Protein AF-A0A946A8T8-F1 (afdb_monomer_lite)

Foldseek 3Di:
DDDPPDPDDDDDAPPPDDPPPPDDDLPHFFDFDDDPNHTDAAEAADQEAEDQVVCVVVPHDDPDPCRHPPPVVSVVSVCRNVNHPYYNYDYDDD

Radius of gyration: 16.47 Å; chains: 1; bounding box: 44×27×44 Å

Sequence (94 aa):
MTNKDSNTVGFVGCDAKHDHSHGGDPDASRRVVQVNGRRVTTVDIHAHCIIPEAMRVPGRENQNAALEVDDLDTRLVAMDAQGIDIEVEHPAPV

pLDDT: mean 75.49, std 19.09, range [36.09, 92.31]

Structure (mmCIF, N/CA/C/O backbone):
data_AF-A0A946A8T8-F1
#
_entry.id   AF-A0A946A8T8-F1
#
loop_
_atom_site.group_PDB
_atom_site.id
_atom_site.type_symbol
_atom_site.label_atom_id
_atom_site.label_alt_id
_atom_site.label_comp_id
_atom_site.label_asym_id
_atom_site.label_entity_id
_atom_site.label_seq_id
_atom_site.pdbx_PDB_ins_code
_atom_site.Cartn_x
_atom_site.Cartn_y
_atom_site.Cartn_z
_atom_site.occupancy
_atom_site.B_iso_or_equiv
_atom_site.auth_seq_id
_atom_site.auth_comp_id
_atom_site.auth_asym_id
_atom_site.auth_atom_id
_atom_site.pdbx_PDB_model_num
ATOM 1 N N . MET A 1 1 ? -34.054 3.034 20.166 1.00 36.47 1 MET A N 1
ATOM 2 C CA . MET A 1 1 ? -33.890 2.310 18.890 1.00 36.47 1 MET A CA 1
ATOM 3 C C . MET A 1 1 ? -32.676 1.410 19.003 1.00 36.47 1 MET A C 1
ATOM 5 O O . MET A 1 1 ? -31.608 1.897 19.344 1.00 36.47 1 MET A O 1
ATOM 9 N N . THR A 1 2 ? -32.870 0.107 18.833 1.00 40.28 2 THR A N 1
ATOM 10 C CA . THR A 1 2 ? -31.836 -0.928 18.922 1.00 40.28 2 THR A CA 1
ATOM 11 C C . THR A 1 2 ? -30.827 -0.766 17.785 1.00 40.28 2 THR A C 1
ATOM 13 O O . THR A 1 2 ? -31.209 -0.632 16.623 1.00 40.28 2 THR A O 1
ATOM 16 N N . ASN A 1 3 ? -29.543 -0.715 18.142 1.00 44.09 3 ASN A N 1
ATOM 17 C CA . ASN A 1 3 ? -28.422 -0.603 17.217 1.00 44.09 3 ASN A CA 1
ATOM 18 C C . ASN A 1 3 ? -28.348 -1.904 16.409 1.00 44.09 3 ASN A C 1
ATOM 20 O O . ASN A 1 3 ? -27.881 -2.921 16.909 1.00 44.09 3 ASN A O 1
ATOM 24 N N . LYS A 1 4 ? -28.943 -1.892 15.214 1.00 46.81 4 LYS A N 1
ATOM 25 C CA . LYS A 1 4 ? -28.931 -3.009 14.272 1.00 46.81 4 LYS A CA 1
ATOM 26 C C . LYS A 1 4 ? -27.484 -3.239 13.855 1.00 46.81 4 LYS A C 1
ATOM 28 O O . LYS A 1 4 ? -26.816 -2.274 13.499 1.00 46.81 4 LYS A O 1
ATOM 33 N N . ASP A 1 5 ? -27.039 -4.488 13.901 1.00 50.75 5 ASP A N 1
ATOM 34 C CA . ASP A 1 5 ? -25.712 -4.947 13.494 1.00 50.75 5 ASP A CA 1
ATOM 35 C C . ASP A 1 5 ? -25.405 -4.503 12.055 1.00 50.75 5 ASP A C 1
ATOM 37 O O . ASP A 1 5 ? -25.709 -5.191 11.080 1.00 50.75 5 ASP A O 1
ATOM 41 N N . SER A 1 6 ? -24.877 -3.294 11.887 1.00 53.50 6 SER A N 1
ATOM 42 C CA . SER A 1 6 ? -24.550 -2.750 10.581 1.00 53.50 6 SER A CA 1
ATOM 43 C C . SER A 1 6 ? -23.125 -3.164 10.244 1.00 53.50 6 SER A C 1
ATOM 45 O O . SER A 1 6 ? -22.157 -2.469 10.545 1.00 53.50 6 SER A O 1
ATOM 47 N N . ASN A 1 7 ? -23.004 -4.331 9.602 1.00 53.41 7 ASN A N 1
ATOM 48 C CA . ASN A 1 7 ? -21.849 -4.673 8.769 1.00 53.41 7 ASN A CA 1
ATOM 49 C C . ASN A 1 7 ? -21.795 -3.687 7.588 1.00 53.41 7 ASN A C 1
ATOM 51 O O . ASN A 1 7 ? -22.160 -4.011 6.459 1.00 53.41 7 ASN A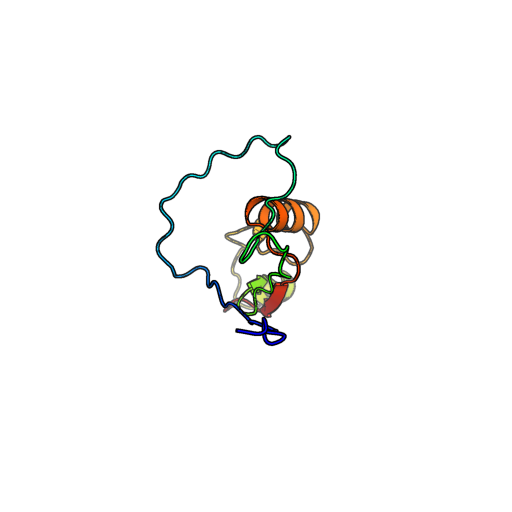 O 1
ATOM 55 N N . THR A 1 8 ? -21.418 -2.444 7.877 1.00 55.81 8 THR A N 1
ATOM 56 C CA . THR A 1 8 ? -21.279 -1.376 6.893 1.00 55.81 8 THR A CA 1
ATOM 57 C C . THR A 1 8 ? -19.964 -1.583 6.156 1.00 55.81 8 THR A C 1
ATOM 59 O O . THR A 1 8 ? -18.895 -1.428 6.741 1.00 55.81 8 THR A O 1
ATOM 62 N N . VAL A 1 9 ? -20.047 -1.934 4.874 1.00 56.09 9 VAL A N 1
ATOM 63 C CA . VAL A 1 9 ? -18.905 -1.905 3.954 1.00 56.09 9 VAL A CA 1
ATOM 64 C C . VAL A 1 9 ? -18.802 -0.485 3.405 1.00 56.09 9 VAL A C 1
ATOM 66 O O . VAL A 1 9 ? -19.757 0.019 2.814 1.00 56.09 9 VAL A O 1
ATOM 69 N N . GLY A 1 10 ? -17.673 0.177 3.650 1.00 57.25 10 GLY A N 1
ATOM 70 C CA . GLY A 1 10 ? -17.347 1.478 3.070 1.00 57.25 10 GLY A CA 1
ATOM 71 C C . GLY A 1 10 ? -16.307 1.305 1.970 1.00 57.25 10 GLY A C 1
ATOM 72 O O . GLY A 1 10 ? -15.309 0.627 2.187 1.00 57.25 10 GLY A O 1
ATOM 73 N N . PHE A 1 11 ? -16.542 1.907 0.806 1.00 51.94 11 PHE A N 1
ATOM 74 C CA . PHE A 1 11 ? -15.578 1.948 -0.292 1.00 51.94 11 PHE A CA 1
ATOM 75 C C . PHE A 1 11 ? -14.869 3.304 -0.271 1.00 51.94 11 PHE A C 1
ATOM 77 O O . PHE A 1 11 ? -15.534 4.341 -0.286 1.00 51.94 11 PHE A O 1
ATOM 84 N N . VAL A 1 12 ? -13.538 3.302 -0.244 1.00 50.84 12 VAL A N 1
ATOM 85 C CA . VAL A 1 12 ? -12.710 4.493 -0.470 1.00 50.84 12 VAL A CA 1
ATOM 86 C C . VAL A 1 12 ? -11.777 4.141 -1.619 1.00 50.84 12 VAL A C 1
ATOM 88 O O . VAL A 1 12 ? -10.974 3.228 -1.486 1.00 50.84 12 VAL A O 1
ATOM 91 N N . GLY A 1 13 ? -11.949 4.803 -2.762 1.00 45.16 13 GLY A N 1
ATOM 92 C CA . GLY A 1 13 ? -11.073 4.649 -3.923 1.00 45.16 13 GLY A CA 1
ATOM 93 C C . GLY A 1 13 ? -10.083 5.808 -4.021 1.00 45.16 13 GLY A C 1
ATOM 94 O O . GLY A 1 13 ? -10.382 6.921 -3.578 1.00 45.16 13 GLY A O 1
ATOM 95 N N . CYS A 1 14 ? -8.933 5.561 -4.646 1.00 51.72 14 CYS A N 1
ATOM 96 C CA . CYS A 1 14 ? -7.872 6.550 -4.858 1.00 51.72 14 CYS A CA 1
ATOM 97 C C . CYS A 1 14 ? -8.305 7.796 -5.667 1.00 51.72 14 CYS A C 1
ATOM 99 O O . CYS A 1 14 ? -7.667 8.840 -5.550 1.00 51.72 14 CYS A O 1
ATOM 101 N N . ASP A 1 15 ? -9.407 7.737 -6.431 1.00 43.03 15 ASP A N 1
ATOM 102 C CA . ASP A 1 15 ? -9.898 8.845 -7.278 1.00 43.03 15 ASP A CA 1
ATOM 103 C C . ASP A 1 15 ? -10.669 9.946 -6.526 1.00 43.03 15 ASP A C 1
ATOM 105 O O . ASP A 1 15 ? -10.995 10.996 -7.097 1.00 43.03 15 ASP A O 1
ATOM 109 N N . ALA A 1 16 ? -10.986 9.748 -5.243 1.00 42.97 16 ALA A N 1
ATOM 110 C CA . ALA A 1 16 ? -11.501 10.835 -4.423 1.00 42.97 16 ALA A CA 1
ATOM 111 C C . ALA A 1 16 ? -10.364 11.843 -4.243 1.00 42.97 16 ALA A C 1
ATOM 113 O O . ALA A 1 16 ? -9.388 11.535 -3.569 1.00 42.97 16 ALA A O 1
ATOM 114 N N . LYS A 1 17 ? -10.463 13.019 -4.880 1.00 36.09 17 LYS A N 1
ATOM 115 C CA . LYS A 1 17 ? -9.472 14.102 -4.782 1.00 36.09 17 LYS A CA 1
ATOM 116 C C . LYS A 1 17 ? -9.070 14.318 -3.323 1.00 36.09 17 LYS A C 1
ATOM 118 O O . LYS A 1 17 ? -9.794 14.966 -2.568 1.00 36.09 17 LYS A O 1
ATOM 123 N N . HIS A 1 18 ? -7.931 13.755 -2.944 1.00 42.41 18 HIS A N 1
ATOM 124 C CA . HIS A 1 18 ? -7.341 13.973 -1.645 1.00 42.41 18 HIS A CA 1
ATOM 125 C C . HIS A 1 18 ? -6.783 15.392 -1.652 1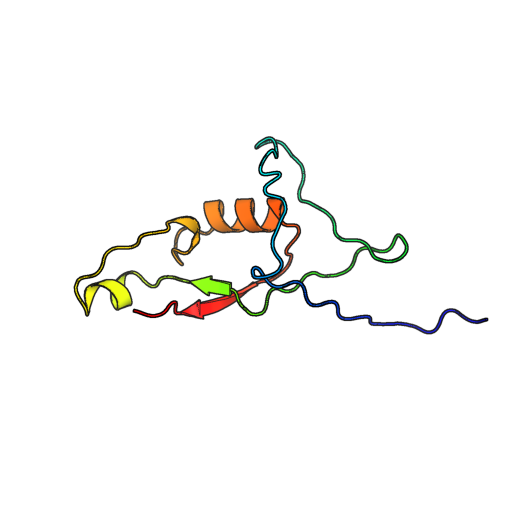.00 42.41 18 HIS A C 1
ATOM 127 O O . HIS A 1 18 ? -6.024 15.773 -2.543 1.00 42.41 18 HIS A O 1
ATOM 133 N N . ASP A 1 19 ? -7.165 16.182 -0.654 1.00 37.84 19 ASP A N 1
ATOM 134 C CA . ASP A 1 19 ? -6.275 17.231 -0.185 1.00 37.84 19 ASP A CA 1
ATOM 135 C C . ASP A 1 19 ? -4.957 16.533 0.179 1.00 37.84 19 ASP A C 1
ATOM 137 O O . ASP A 1 19 ? -4.935 15.652 1.045 1.00 37.84 19 ASP A O 1
ATOM 141 N N . HIS A 1 20 ? -3.893 16.826 -0.571 1.00 41.47 20 HIS A N 1
ATOM 142 C CA . HIS A 1 20 ? -2.570 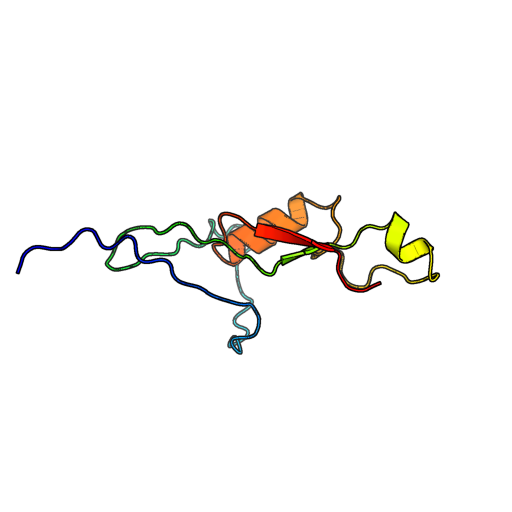16.238 -0.399 1.00 41.47 20 HIS A CA 1
ATOM 143 C C . HIS A 1 20 ? -1.944 16.741 0.905 1.00 41.47 20 HIS A C 1
ATOM 145 O O . HIS A 1 20 ? -0.974 17.490 0.904 1.00 41.47 20 HIS A O 1
ATOM 151 N N . SER A 1 21 ? -2.459 16.289 2.043 1.00 41.31 21 SER A N 1
ATOM 152 C CA . SER A 1 21 ? -1.737 16.345 3.309 1.00 41.31 21 SER A CA 1
ATOM 153 C C . SER A 1 21 ? -0.861 15.097 3.428 1.00 41.31 21 SER A C 1
ATOM 155 O O . SER A 1 21 ? -1.073 14.239 4.285 1.00 41.31 21 SER A O 1
ATOM 157 N N . HIS A 1 22 ? 0.115 14.964 2.524 1.00 44.81 22 HIS A N 1
ATOM 158 C CA . HIS A 1 22 ? 1.220 14.023 2.695 1.00 44.81 22 HIS A CA 1
ATOM 159 C C . HIS A 1 22 ? 2.211 14.637 3.689 1.00 44.81 22 HIS A C 1
ATOM 161 O O . HIS A 1 22 ? 3.098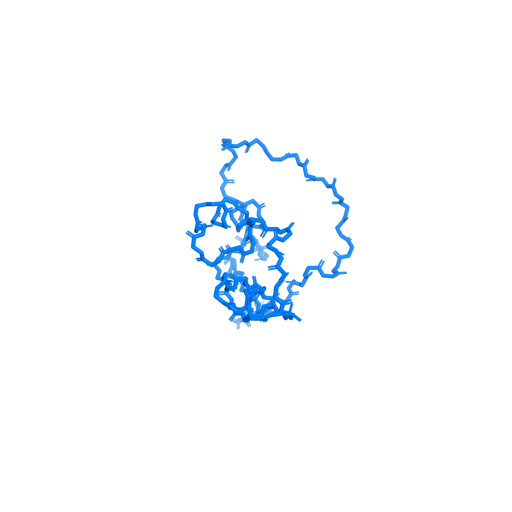 15.401 3.323 1.00 44.81 22 HIS A O 1
ATOM 167 N N . GLY A 1 23 ? 2.007 14.333 4.965 1.00 40.31 23 GLY A N 1
ATOM 168 C CA . GLY A 1 23 ? 2.873 14.751 6.063 1.00 40.31 23 GLY A CA 1
ATOM 169 C C . GLY A 1 23 ? 2.719 13.790 7.231 1.00 40.31 23 GLY A C 1
ATOM 170 O O . GLY A 1 23 ? 2.228 14.176 8.285 1.00 40.31 23 GLY A O 1
ATOM 171 N N . GLY A 1 24 ? 3.030 12.514 7.003 1.00 45.19 24 GLY A N 1
ATOM 172 C CA . GLY A 1 24 ? 3.155 11.523 8.067 1.00 45.19 24 GLY A CA 1
ATOM 173 C C . GLY A 1 24 ? 4.631 11.284 8.343 1.00 45.19 24 GLY A C 1
ATOM 174 O O . GLY A 1 24 ? 5.366 10.944 7.418 1.00 45.19 24 GLY A O 1
ATOM 175 N N . ASP A 1 25 ? 5.054 11.494 9.588 1.00 48.47 25 ASP A N 1
ATOM 176 C CA . ASP A 1 25 ? 6.356 11.055 10.090 1.00 48.47 25 ASP A CA 1
ATOM 177 C C . ASP A 1 25 ? 6.582 9.570 9.738 1.00 48.47 25 ASP A C 1
ATOM 179 O O . ASP A 1 25 ? 5.650 8.776 9.875 1.00 48.47 25 ASP A O 1
ATOM 183 N N . PRO A 1 26 ? 7.795 9.145 9.345 1.00 51.31 26 PRO A N 1
ATOM 184 C CA . PRO A 1 26 ? 8.115 7.726 9.156 1.00 51.31 26 PRO A CA 1
ATOM 185 C C . PRO A 1 26 ? 8.031 6.905 10.461 1.00 51.31 26 PRO A C 1
ATOM 187 O O . PRO A 1 26 ? 8.121 5.683 10.417 1.00 51.31 26 PRO A O 1
ATOM 190 N N . ASP A 1 27 ? 7.841 7.571 11.608 1.00 54.50 27 ASP A N 1
ATOM 191 C CA . ASP A 1 27 ? 7.573 6.984 12.931 1.00 54.50 27 ASP A CA 1
ATOM 192 C C . ASP A 1 27 ? 6.075 7.055 13.319 1.00 54.50 27 ASP A C 1
ATOM 194 O O . ASP A 1 27 ? 5.672 6.761 14.447 1.00 54.50 27 ASP A O 1
ATOM 198 N N . ALA A 1 28 ? 5.207 7.490 12.397 1.00 60.88 28 ALA A N 1
ATOM 199 C CA . ALA A 1 28 ? 3.776 7.567 12.643 1.00 60.88 28 ALA A CA 1
ATOM 200 C C . ALA A 1 28 ? 3.166 6.161 12.641 1.00 60.88 28 ALA A C 1
ATOM 202 O O . ALA A 1 28 ? 3.195 5.438 11.646 1.00 60.88 28 ALA A O 1
ATOM 203 N N . SER A 1 29 ? 2.556 5.783 13.765 1.00 74.44 29 SER A N 1
ATOM 204 C CA . SER A 1 29 ? 1.759 4.561 13.870 1.00 74.44 29 SER A CA 1
ATOM 205 C C . SER A 1 29 ? 0.727 4.471 12.736 1.00 74.44 29 SER A C 1
ATOM 207 O O . SER A 1 29 ? 0.082 5.479 12.437 1.00 74.44 29 SER A O 1
ATOM 209 N N . ARG A 1 30 ? 0.515 3.265 12.182 1.00 88.50 30 ARG A N 1
ATOM 210 C CA . ARG A 1 30 ? -0.534 2.946 11.192 1.00 88.50 30 ARG A CA 1
ATOM 211 C C . ARG A 1 30 ? -1.823 3.741 11.430 1.00 88.50 30 ARG A C 1
ATOM 213 O O . ARG A 1 30 ? -2.373 3.731 12.535 1.00 88.50 30 ARG A O 1
ATOM 220 N N . ARG A 1 31 ? -2.354 4.358 10.372 1.00 88.75 31 ARG A N 1
ATOM 221 C CA . ARG A 1 31 ? -3.635 5.069 10.403 1.00 88.75 31 ARG A CA 1
ATOM 222 C C . ARG A 1 31 ? -4.776 4.093 10.699 1.00 88.75 31 ARG A C 1
ATOM 224 O O . ARG A 1 31 ? -4.908 3.058 10.057 1.00 88.75 31 ARG A O 1
ATOM 231 N N . VAL A 1 32 ? -5.636 4.437 11.659 1.00 88.19 32 VAL A N 1
ATOM 232 C CA . VAL A 1 32 ? -6.790 3.607 12.043 1.00 88.19 32 VAL A CA 1
ATOM 233 C C . VAL A 1 32 ? -8.084 4.227 11.526 1.00 88.19 32 VAL A C 1
ATOM 235 O O . VAL A 1 32 ? -8.427 5.350 11.896 1.00 88.19 32 VAL A O 1
ATOM 238 N N . VAL A 1 33 ? -8.841 3.471 10.728 1.00 85.56 33 VAL A N 1
ATOM 239 C CA . VAL A 1 33 ? -10.171 3.873 10.250 1.00 85.56 33 VAL A CA 1
ATOM 240 C C . VAL A 1 33 ? -11.244 3.392 11.227 1.00 85.56 33 VAL A C 1
ATOM 242 O O . VAL A 1 33 ? -11.280 2.221 11.613 1.00 85.56 33 VAL A O 1
ATOM 245 N N . GLN A 1 34 ? -12.127 4.299 11.652 1.00 85.31 34 GLN A N 1
ATOM 246 C CA . GLN A 1 34 ? -13.211 3.998 12.588 1.00 85.31 34 GLN A CA 1
ATOM 247 C C . GLN A 1 34 ? -14.540 4.585 12.115 1.00 85.31 34 GLN A C 1
ATOM 249 O O . GLN A 1 34 ? -14.596 5.715 11.637 1.00 85.31 34 GLN A O 1
ATOM 254 N N . VAL A 1 35 ? -15.626 3.844 12.328 1.00 81.88 35 VAL A N 1
ATOM 255 C CA . VAL A 1 35 ? -17.006 4.299 12.125 1.00 81.88 35 VAL A CA 1
ATOM 256 C C . VAL A 1 35 ? -17.732 4.186 13.458 1.00 81.88 35 VAL A C 1
ATOM 258 O O . VAL A 1 35 ? -17.734 3.123 14.075 1.00 81.88 35 VAL A O 1
ATOM 261 N N . ASN A 1 36 ? -18.328 5.284 13.931 1.00 85.06 36 ASN A N 1
ATOM 262 C CA . ASN A 1 36 ? -19.000 5.348 15.238 1.00 85.06 36 ASN A CA 1
ATOM 263 C C . ASN A 1 36 ? -18.119 4.856 16.407 1.00 85.06 36 ASN A C 1
ATOM 265 O O . ASN A 1 36 ? -18.591 4.154 17.298 1.00 85.06 36 ASN A O 1
ATOM 269 N N . GLY A 1 37 ? -16.822 5.184 16.377 1.00 85.56 37 GLY A N 1
ATOM 270 C CA . GLY A 1 37 ? -15.860 4.767 17.406 1.00 85.56 37 GLY A CA 1
ATOM 271 C C . GLY A 1 37 ? -15.484 3.280 17.376 1.00 85.56 37 GLY A C 1
ATOM 272 O O . GLY A 1 37 ? -14.880 2.787 18.324 1.00 85.56 37 GLY A O 1
ATOM 273 N N . ARG A 1 38 ? -15.841 2.547 16.313 1.00 84.38 38 ARG A N 1
ATOM 274 C CA . ARG A 1 38 ? -15.445 1.151 16.101 1.00 84.38 38 ARG A CA 1
ATOM 275 C C . ARG A 1 38 ? -14.507 1.054 14.903 1.00 84.38 38 ARG A C 1
ATOM 277 O O . ARG A 1 38 ? -14.852 1.539 13.828 1.00 84.38 38 ARG A O 1
ATOM 284 N N . ARG A 1 39 ? -13.353 0.392 15.065 1.00 87.12 39 ARG A N 1
ATOM 285 C CA . ARG A 1 39 ? -12.457 0.076 13.940 1.00 87.12 39 ARG A CA 1
ATOM 286 C C . ARG A 1 39 ? -13.201 -0.750 12.893 1.00 87.12 39 ARG A C 1
ATOM 288 O O . ARG A 1 39 ? -13.856 -1.736 13.234 1.00 87.12 39 ARG A O 1
ATOM 295 N N . VAL A 1 40 ? -13.064 -0.344 11.641 1.00 86.25 40 VAL A N 1
ATOM 296 C CA . VAL A 1 40 ? -13.538 -1.092 10.476 1.00 86.25 40 VAL A CA 1
ATOM 297 C C . VAL A 1 40 ? -12.341 -1.661 9.724 1.00 86.25 40 VAL A C 1
ATOM 299 O O . VAL A 1 40 ? -11.243 -1.125 9.837 1.00 86.25 40 VAL A O 1
ATOM 302 N N . THR A 1 41 ? -12.550 -2.762 9.004 1.00 88.88 41 THR A N 1
ATOM 303 C CA . THR A 1 41 ? -11.542 -3.296 8.084 1.00 88.88 41 THR A CA 1
ATOM 304 C C . THR A 1 41 ? -11.622 -2.530 6.772 1.00 88.88 41 THR A C 1
ATOM 306 O O . THR A 1 41 ? -12.684 -2.509 6.146 1.00 88.88 41 THR A O 1
ATOM 309 N N . THR A 1 42 ? -10.517 -1.923 6.362 1.00 88.38 42 THR A N 1
ATOM 310 C CA . THR A 1 42 ? -10.411 -1.200 5.094 1.00 88.38 42 THR A CA 1
ATOM 311 C C . THR A 1 42 ? -9.853 -2.132 4.026 1.00 8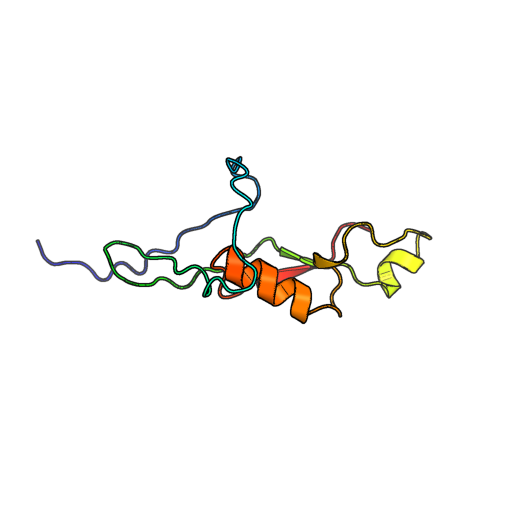8.38 42 THR A C 1
ATOM 313 O O . THR A 1 42 ? -8.746 -2.651 4.175 1.00 88.38 42 THR A O 1
ATOM 316 N N . VAL A 1 43 ? -10.614 -2.336 2.950 1.00 90.44 43 VAL A N 1
ATOM 317 C CA . VAL A 1 43 ? -10.196 -3.139 1.794 1.00 90.44 43 VAL A CA 1
ATOM 318 C C . VAL A 1 43 ? -10.148 -2.237 0.571 1.00 90.44 43 VAL A C 1
ATOM 320 O O . VAL A 1 43 ? -11.184 -1.702 0.173 1.00 90.44 43 VAL A O 1
ATOM 323 N N . ASP A 1 44 ? -8.971 -2.092 -0.025 1.00 88.31 44 ASP A N 1
ATOM 324 C CA . ASP A 1 44 ? -8.839 -1.522 -1.359 1.00 88.31 44 ASP A CA 1
ATOM 325 C C . ASP A 1 44 ? -8.976 -2.644 -2.391 1.00 88.31 44 ASP A C 1
ATOM 327 O O . ASP A 1 44 ? -8.240 -3.629 -2.378 1.00 88.31 44 ASP A O 1
ATOM 331 N N . ILE A 1 45 ? -9.972 -2.513 -3.259 1.00 90.19 45 ILE A N 1
ATOM 332 C CA . ILE A 1 45 ? -10.260 -3.488 -4.315 1.00 90.19 45 ILE A CA 1
ATOM 333 C C . ILE A 1 45 ? -9.685 -3.078 -5.673 1.00 90.19 45 ILE A C 1
ATOM 335 O O . ILE A 1 45 ? -9.787 -3.844 -6.629 1.00 90.19 45 ILE A O 1
ATOM 339 N N . HIS A 1 46 ? -9.144 -1.863 -5.773 1.00 90.75 46 HIS A N 1
ATOM 340 C CA . HIS A 1 46 ? -8.593 -1.288 -6.993 1.00 90.75 46 HIS A CA 1
ATOM 341 C C . HIS A 1 46 ? -7.142 -0.884 -6.739 1.00 90.75 46 HIS A C 1
ATOM 343 O O . HIS A 1 46 ? -6.740 0.265 -6.917 1.00 90.75 46 HIS A O 1
ATOM 349 N N . ALA A 1 47 ? -6.344 -1.877 -6.358 1.00 89.00 47 ALA A N 1
ATOM 350 C CA . ALA A 1 47 ? -4.914 -1.726 -6.194 1.00 89.00 47 ALA A CA 1
ATOM 351 C C . ALA A 1 47 ? -4.190 -2.284 -7.423 1.00 89.00 47 ALA A C 1
ATOM 353 O O . ALA A 1 47 ? -4.418 -3.416 -7.856 1.00 89.00 47 ALA A O 1
ATOM 354 N N . HIS A 1 48 ? -3.299 -1.483 -7.995 1.00 91.50 48 HIS A N 1
ATOM 355 C CA . HIS A 1 48 ? -2.472 -1.909 -9.114 1.00 91.50 48 HIS A CA 1
ATOM 356 C C . HIS A 1 48 ? -1.141 -2.485 -8.622 1.00 91.50 48 HIS A C 1
ATOM 358 O O . HIS A 1 48 ? -0.553 -1.990 -7.660 1.00 91.50 48 HIS A O 1
ATOM 364 N N . CYS A 1 49 ? -0.615 -3.471 -9.343 1.00 91.88 49 CYS A N 1
ATOM 365 C CA . CYS A 1 49 ? 0.767 -3.914 -9.193 1.00 91.88 49 CYS A CA 1
ATOM 366 C C . CYS A 1 49 ? 1.483 -3.993 -10.543 1.00 91.88 49 CYS A C 1
ATOM 368 O O . CYS A 1 49 ? 0.890 -4.253 -11.591 1.00 91.88 49 CYS A O 1
ATOM 370 N N . ILE A 1 50 ? 2.781 -3.734 -10.527 1.00 91.94 50 ILE A N 1
ATOM 371 C CA . ILE A 1 50 ? 3.672 -3.802 -11.672 1.00 91.94 50 ILE A CA 1
ATOM 372 C C . ILE A 1 50 ? 4.442 -5.107 -11.560 1.00 91.94 50 ILE A C 1
ATOM 374 O O . ILE A 1 50 ? 5.133 -5.357 -10.575 1.00 91.94 50 ILE A O 1
ATOM 378 N N . ILE A 1 51 ? 4.321 -5.921 -12.606 1.00 91.44 51 ILE A N 1
ATOM 379 C CA . ILE A 1 51 ? 5.068 -7.165 -12.769 1.00 91.44 51 ILE A CA 1
ATOM 380 C C . ILE A 1 51 ? 6.252 -6.850 -13.693 1.00 91.44 51 ILE A C 1
ATOM 382 O O . ILE A 1 51 ? 6.021 -6.604 -14.887 1.00 91.44 51 ILE A O 1
ATOM 386 N N . PRO A 1 52 ? 7.504 -6.838 -13.197 1.00 89.00 52 PRO A N 1
ATOM 387 C CA . PRO A 1 52 ? 8.668 -6.442 -13.991 1.00 89.00 52 PRO A CA 1
ATOM 388 C C . PRO A 1 52 ? 8.804 -7.226 -15.302 1.00 89.00 52 PRO A C 1
ATOM 390 O O . PRO A 1 52 ? 9.097 -6.656 -16.354 1.00 89.00 52 PRO A O 1
ATOM 393 N N . GLU A 1 53 ? 8.526 -8.529 -15.282 1.00 89.94 53 GLU A N 1
ATOM 394 C CA . GLU A 1 53 ? 8.561 -9.398 -16.461 1.00 89.94 53 GLU A CA 1
ATOM 395 C C . GLU A 1 53 ? 7.547 -8.969 -17.525 1.00 89.94 53 GLU A C 1
ATOM 397 O O . GLU A 1 53 ? 7.855 -9.025 -18.717 1.00 89.94 53 GLU A O 1
ATOM 402 N N . ALA A 1 54 ? 6.363 -8.510 -17.113 1.00 90.19 54 ALA A N 1
ATOM 403 C CA . ALA A 1 54 ? 5.323 -8.057 -18.030 1.00 90.19 54 ALA A CA 1
ATOM 404 C C . ALA A 1 54 ? 5.695 -6.718 -18.688 1.00 90.19 54 ALA A C 1
ATOM 406 O O . ALA A 1 54 ? 5.449 -6.540 -19.879 1.00 90.19 54 ALA A O 1
ATOM 407 N N . MET A 1 55 ? 6.363 -5.820 -17.953 1.00 89.44 55 MET A N 1
ATOM 408 C CA . MET A 1 55 ? 6.850 -4.529 -18.467 1.00 89.44 55 MET A CA 1
ATOM 409 C C . MET A 1 55 ? 7.988 -4.675 -19.487 1.00 89.44 55 MET A C 1
ATOM 411 O O . MET A 1 55 ? 8.092 -3.886 -20.430 1.00 89.44 55 MET A O 1
ATOM 415 N N . ARG A 1 56 ? 8.814 -5.722 -19.360 1.00 90.38 56 ARG A N 1
ATOM 416 C CA . ARG A 1 56 ? 9.903 -6.010 -20.310 1.00 90.38 56 ARG A CA 1
ATOM 417 C C . ARG A 1 56 ? 9.395 -6.381 -21.706 1.00 90.38 56 ARG A C 1
ATOM 419 O O . ARG A 1 56 ? 10.082 -6.085 -22.678 1.00 90.38 56 ARG A O 1
ATOM 426 N N . VAL A 1 57 ? 8.210 -6.990 -21.829 1.00 91.75 57 VAL A N 1
ATOM 427 C CA . VAL A 1 57 ? 7.646 -7.423 -23.125 1.00 91.75 57 VAL A CA 1
ATOM 428 C C . VAL A 1 57 ? 7.467 -6.252 -24.109 1.00 91.75 57 VAL A C 1
ATOM 430 O O . VAL A 1 57 ? 7.949 -6.364 -25.237 1.00 91.75 57 VAL A O 1
ATOM 433 N N . PRO A 1 58 ? 6.843 -5.118 -23.729 1.00 92.12 58 PRO A N 1
ATOM 434 C CA . PRO A 1 58 ? 6.794 -3.916 -24.563 1.00 92.12 58 PRO A CA 1
ATOM 435 C C . PRO A 1 58 ? 8.048 -3.026 -24.460 1.00 92.12 58 PRO A C 1
ATOM 437 O O . PRO A 1 58 ? 8.077 -1.966 -25.083 1.00 92.12 58 PRO A O 1
ATOM 440 N N . GLY A 1 59 ? 9.063 -3.407 -23.676 1.00 90.94 59 GLY A N 1
ATOM 441 C CA . GLY A 1 59 ? 10.260 -2.592 -23.445 1.00 90.94 59 GLY A CA 1
ATOM 442 C C . GLY A 1 59 ? 9.996 -1.326 -22.623 1.00 90.94 59 GLY A C 1
ATOM 443 O O . GLY A 1 59 ? 10.608 -0.293 -22.885 1.00 90.94 59 GLY A O 1
ATOM 444 N N . ARG A 1 60 ? 9.060 -1.380 -21.668 1.00 87.88 60 ARG A N 1
ATOM 445 C CA . ARG A 1 60 ? 8.753 -0.267 -20.759 1.00 87.88 60 ARG A CA 1
ATOM 446 C C . ARG A 1 60 ? 9.436 -0.460 -19.409 1.00 87.88 60 ARG A C 1
ATOM 448 O O . ARG A 1 60 ? 9.686 -1.582 -18.976 1.00 87.88 60 ARG A O 1
ATOM 455 N N . GLU A 1 61 ? 9.712 0.652 -18.741 1.00 85.25 61 GLU A N 1
ATOM 456 C CA . GLU A 1 61 ? 10.299 0.674 -17.400 1.00 85.25 61 GLU A CA 1
ATOM 457 C C . GLU A 1 61 ? 9.230 0.931 -16.334 1.00 85.25 61 GLU A C 1
ATOM 459 O O . GLU A 1 61 ? 8.189 1.535 -16.611 1.00 85.25 61 GLU A O 1
ATOM 464 N N . ASN A 1 62 ? 9.497 0.476 -15.107 1.00 82.00 62 ASN A N 1
ATOM 465 C CA . ASN A 1 62 ? 8.663 0.795 -13.957 1.00 82.00 62 ASN A CA 1
ATOM 466 C C . ASN A 1 62 ? 8.788 2.295 -13.626 1.00 82.00 62 ASN A C 1
ATOM 468 O O . ASN A 1 62 ? 9.882 2.793 -13.375 1.00 82.00 62 ASN A O 1
ATOM 472 N N . GLN A 1 63 ? 7.662 3.008 -13.613 1.00 80.19 63 GLN A N 1
ATOM 473 C CA . GLN A 1 63 ? 7.604 4.433 -13.271 1.00 80.19 63 GLN A CA 1
ATOM 474 C C . GLN A 1 63 ? 7.230 4.692 -11.803 1.00 80.19 63 GLN A C 1
ATOM 476 O O . GLN A 1 63 ? 7.269 5.839 -11.361 1.00 80.19 63 GLN A O 1
ATOM 481 N N . ASN A 1 64 ? 6.853 3.657 -11.046 1.00 78.25 64 ASN A N 1
ATOM 482 C CA . ASN A 1 64 ? 6.455 3.765 -9.648 1.00 78.25 64 ASN A CA 1
ATOM 483 C C . ASN A 1 64 ? 6.871 2.518 -8.845 1.00 78.25 64 ASN A C 1
ATOM 485 O O . ASN A 1 64 ? 6.196 1.489 -8.875 1.00 78.25 64 ASN A O 1
ATOM 489 N N . ALA A 1 65 ? 7.956 2.642 -8.077 1.00 73.81 65 ALA A N 1
ATOM 490 C CA . ALA A 1 65 ? 8.473 1.568 -7.225 1.00 73.81 65 ALA A CA 1
ATOM 491 C C . ALA A 1 65 ? 7.446 1.065 -6.191 1.00 73.81 65 ALA A C 1
ATOM 493 O O . ALA A 1 65 ? 7.400 -0.125 -5.920 1.00 73.81 65 ALA A O 1
ATOM 494 N N . ALA A 1 66 ? 6.547 1.925 -5.694 1.00 73.19 66 ALA A N 1
ATOM 495 C CA . ALA A 1 66 ? 5.507 1.520 -4.739 1.00 73.19 66 ALA A CA 1
ATOM 496 C C . ALA A 1 66 ? 4.422 0.612 -5.353 1.00 73.19 66 ALA A C 1
ATOM 498 O O . ALA A 1 66 ? 3.585 0.067 -4.635 1.00 73.19 66 ALA A O 1
ATOM 499 N N . LEU A 1 67 ? 4.398 0.466 -6.681 1.00 82.88 67 LEU A N 1
ATOM 500 C CA . LEU A 1 67 ? 3.541 -0.502 -7.362 1.00 82.88 67 LEU A CA 1
ATOM 501 C C . LEU A 1 67 ? 4.291 -1.791 -7.704 1.00 82.88 67 LEU A C 1
ATOM 503 O O . LEU A 1 67 ? 3.655 -2.718 -8.186 1.00 82.88 67 LEU A O 1
ATOM 507 N N . GLU A 1 68 ? 5.607 -1.871 -7.505 1.00 84.69 68 GLU A N 1
ATOM 508 C CA . GLU A 1 68 ? 6.367 -3.080 -7.819 1.00 84.69 68 GLU A CA 1
ATOM 509 C C . GLU A 1 68 ? 5.956 -4.226 -6.898 1.00 84.69 68 GLU A C 1
ATOM 511 O O . GLU A 1 68 ? 5.967 -4.082 -5.678 1.00 84.69 68 GLU A O 1
ATOM 516 N N . VAL A 1 69 ? 5.599 -5.371 -7.486 1.00 85.62 69 VAL A N 1
ATOM 517 C CA . VAL A 1 69 ? 5.069 -6.519 -6.730 1.00 85.62 69 VAL A CA 1
ATOM 518 C C . VAL A 1 69 ? 6.072 -7.092 -5.715 1.00 85.62 69 VAL A C 1
ATOM 520 O O . VAL A 1 69 ? 5.669 -7.711 -4.733 1.00 85.62 69 VAL A O 1
ATOM 523 N N . ASP A 1 70 ? 7.370 -6.857 -5.927 1.00 86.62 70 ASP A N 1
ATOM 524 C CA . ASP A 1 70 ? 8.447 -7.389 -5.088 1.00 86.62 70 ASP A CA 1
ATOM 525 C C . ASP A 1 70 ? 8.897 -6.424 -3.967 1.00 86.62 70 ASP A C 1
ATOM 527 O O . ASP A 1 70 ? 9.597 -6.854 -3.048 1.00 86.62 70 ASP A O 1
ATOM 531 N N . ASP A 1 71 ? 8.485 -5.146 -3.984 1.00 89.19 71 ASP A N 1
ATOM 532 C CA . ASP A 1 71 ? 8.815 -4.161 -2.935 1.00 89.19 71 ASP A CA 1
ATOM 533 C C . ASP A 1 71 ? 7.690 -4.038 -1.893 1.00 89.19 71 ASP A C 1
ATOM 535 O O . ASP A 1 71 ? 7.001 -3.019 -1.753 1.00 89.19 71 ASP A O 1
ATOM 539 N N . LEU A 1 72 ? 7.492 -5.129 -1.149 1.00 89.62 72 LEU A N 1
ATOM 540 C CA . LEU A 1 72 ? 6.430 -5.223 -0.149 1.00 89.62 72 LEU A CA 1
ATOM 541 C C . LEU A 1 72 ? 6.627 -4.245 1.019 1.00 89.62 72 LEU A C 1
ATOM 543 O O . LEU A 1 72 ? 5.643 -3.766 1.574 1.00 89.62 72 LEU A O 1
ATOM 547 N N . ASP A 1 73 ? 7.865 -3.920 1.395 1.00 90.88 73 ASP A N 1
ATOM 548 C CA . ASP A 1 73 ? 8.130 -3.014 2.518 1.00 90.88 73 ASP A CA 1
ATOM 549 C C . ASP A 1 73 ? 7.643 -1.593 2.204 1.00 90.88 73 ASP A C 1
ATOM 551 O O . ASP A 1 73 ? 6.885 -1.009 2.988 1.00 90.88 73 ASP A O 1
ATOM 555 N N . THR A 1 74 ? 7.994 -1.056 1.028 1.00 88.06 74 THR A N 1
ATOM 556 C CA . THR A 1 74 ? 7.481 0.243 0.564 1.00 88.06 74 THR A CA 1
ATOM 557 C C . THR A 1 74 ? 5.956 0.228 0.475 1.00 88.06 74 THR A C 1
ATOM 559 O O . THR A 1 74 ? 5.295 1.189 0.887 1.00 88.06 74 THR A O 1
ATOM 562 N N . ARG A 1 75 ? 5.380 -0.877 -0.014 1.00 88.56 75 ARG A N 1
ATOM 563 C CA . ARG A 1 75 ? 3.930 -1.040 -0.134 1.00 88.56 75 ARG A CA 1
ATOM 564 C C . ARG A 1 75 ? 3.227 -1.019 1.221 1.00 88.56 75 ARG A C 1
ATOM 566 O O . ARG A 1 75 ? 2.277 -0.260 1.402 1.00 88.56 75 ARG A O 1
ATOM 573 N N . LEU A 1 76 ? 3.711 -1.794 2.188 1.00 90.12 76 LEU A N 1
ATOM 574 C CA . LEU A 1 76 ? 3.124 -1.878 3.525 1.00 90.12 76 LEU A CA 1
ATOM 575 C C . LEU A 1 76 ? 3.215 -0.546 4.273 1.00 90.12 76 LEU A C 1
ATOM 577 O O . LEU A 1 76 ? 2.254 -0.158 4.934 1.00 90.12 76 LEU A O 1
ATOM 581 N N . VAL A 1 77 ? 4.314 0.201 4.121 1.00 90.06 77 VAL A N 1
ATOM 582 C CA . VAL A 1 77 ? 4.425 1.562 4.673 1.00 90.06 77 VAL A CA 1
ATOM 583 C C . VAL A 1 77 ? 3.363 2.487 4.064 1.00 90.06 77 VAL A C 1
ATOM 585 O O . VAL A 1 77 ? 2.713 3.248 4.786 1.00 90.06 77 VA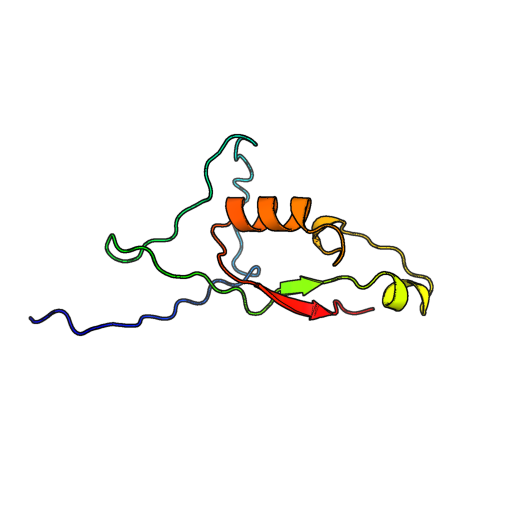L A O 1
ATOM 588 N N . ALA A 1 78 ? 3.133 2.404 2.750 1.00 87.00 78 ALA A N 1
ATOM 589 C CA . ALA A 1 78 ? 2.093 3.184 2.083 1.00 87.00 78 ALA A CA 1
ATOM 590 C C . ALA A 1 78 ? 0.673 2.775 2.521 1.00 87.00 78 ALA A C 1
ATOM 592 O O . ALA A 1 78 ? -0.164 3.652 2.758 1.00 87.00 78 ALA A O 1
ATOM 593 N N . MET A 1 79 ? 0.397 1.475 2.665 1.00 90.00 79 MET A N 1
ATOM 594 C CA . MET A 1 79 ? -0.872 0.956 3.195 1.00 90.00 79 MET A CA 1
ATOM 595 C C . MET A 1 79 ? -1.118 1.451 4.623 1.00 90.00 79 MET A C 1
ATOM 597 O O . MET A 1 79 ? -2.202 1.951 4.936 1.00 90.00 79 MET A O 1
ATOM 601 N N . ASP A 1 80 ? -0.094 1.390 5.477 1.00 91.69 80 ASP A N 1
ATOM 602 C CA . ASP A 1 80 ? -0.165 1.818 6.872 1.00 91.69 80 ASP A CA 1
ATOM 603 C C . ASP A 1 80 ? -0.439 3.319 6.999 1.00 91.69 80 ASP A C 1
ATOM 605 O O . ASP A 1 80 ? -1.265 3.734 7.820 1.00 91.69 80 ASP A O 1
ATOM 609 N N . ALA A 1 81 ? 0.201 4.139 6.162 1.00 87.69 81 ALA A N 1
ATOM 610 C CA . ALA A 1 81 ? -0.023 5.580 6.125 1.00 87.69 81 ALA A CA 1
ATOM 611 C C . ALA A 1 81 ? -1.466 5.938 5.715 1.00 87.69 81 ALA A C 1
ATOM 613 O O . ALA A 1 81 ? -2.022 6.933 6.199 1.00 87.69 81 ALA A O 1
ATOM 614 N N . GLN A 1 82 ? -2.078 5.120 4.853 1.00 87.50 82 GLN A N 1
ATOM 615 C CA . GLN A 1 82 ? -3.445 5.286 4.346 1.00 87.50 82 GLN A CA 1
ATOM 616 C C . GLN A 1 82 ? -4.511 4.630 5.236 1.00 87.50 82 GLN A C 1
ATOM 618 O O . GLN A 1 82 ? -5.671 5.042 5.210 1.00 87.50 82 GLN A O 1
ATOM 623 N N . GLY A 1 83 ? -4.128 3.667 6.074 1.00 90.06 83 GLY A N 1
ATOM 624 C CA . GLY A 1 83 ? -5.048 2.895 6.910 1.00 90.06 83 GLY A CA 1
ATOM 625 C C . GLY A 1 83 ? -5.791 1.807 6.135 1.00 90.06 83 GLY A C 1
ATOM 626 O O . GLY A 1 83 ? -6.955 1.524 6.438 1.00 90.06 83 GLY A O 1
ATOM 627 N N . ILE A 1 84 ? -5.130 1.239 5.125 1.00 90.56 84 ILE A N 1
ATOM 628 C CA . ILE A 1 84 ? -5.611 0.105 4.335 1.00 90.56 84 ILE A CA 1
ATOM 629 C C . ILE A 1 84 ? -5.142 -1.182 5.018 1.00 90.56 84 ILE A C 1
ATOM 631 O O . ILE A 1 84 ? -3.960 -1.336 5.312 1.00 90.56 84 ILE A O 1
ATOM 635 N N . ASP A 1 85 ? -6.067 -2.104 5.290 1.00 91.38 85 ASP A N 1
ATOM 636 C CA . ASP A 1 85 ? -5.737 -3.386 5.922 1.00 91.38 85 ASP A CA 1
ATOM 637 C C . ASP A 1 85 ? -5.468 -4.483 4.884 1.00 91.38 85 ASP A C 1
ATOM 639 O O . ASP A 1 85 ? -4.699 -5.407 5.143 1.00 91.38 85 ASP A O 1
ATOM 643 N N . ILE A 1 86 ? -6.146 -4.416 3.735 1.00 92.12 86 ILE A N 1
ATOM 644 C CA . ILE A 1 86 ? -6.060 -5.399 2.654 1.00 92.12 86 ILE A CA 1
ATOM 645 C C . ILE A 1 86 ? -6.107 -4.659 1.324 1.00 92.12 86 ILE A C 1
ATOM 647 O O . ILE A 1 86 ? -6.994 -3.834 1.110 1.00 92.12 86 ILE A O 1
ATOM 651 N N . GLU A 1 87 ? -5.218 -5.027 0.414 1.00 92.12 87 GLU A N 1
ATOM 652 C CA . GLU A 1 87 ? -5.298 -4.646 -0.989 1.00 92.12 87 GLU A CA 1
ATOM 653 C C . GLU A 1 87 ? -5.544 -5.887 -1.841 1.00 92.12 87 GLU A C 1
ATOM 655 O O . GLU A 1 87 ? -4.932 -6.939 -1.642 1.00 92.12 87 GLU A O 1
ATOM 660 N N . VAL A 1 88 ? -6.468 -5.770 -2.787 1.00 92.31 88 VAL A N 1
ATOM 661 C CA . VAL A 1 88 ? -6.688 -6.769 -3.826 1.00 92.31 88 VAL A CA 1
ATOM 662 C C . VAL A 1 88 ? -5.997 -6.270 -5.078 1.00 92.31 88 VAL A C 1
ATOM 664 O O . VAL A 1 88 ? -6.487 -5.371 -5.761 1.00 92.31 88 VAL A O 1
ATOM 667 N N . GLU A 1 89 ? -4.838 -6.852 -5.354 1.00 90.50 89 GLU A N 1
ATOM 668 C CA . GLU A 1 89 ? -4.009 -6.412 -6.462 1.00 90.50 89 GLU A CA 1
ATOM 669 C C . GLU A 1 89 ? -4.470 -6.973 -7.803 1.00 90.50 89 GLU A C 1
ATOM 671 O O . GLU A 1 89 ? -4.875 -8.133 -7.929 1.00 90.50 89 GLU A O 1
ATOM 676 N N . HIS A 1 90 ? -4.317 -6.158 -8.837 1.00 90.06 90 HIS A N 1
ATOM 677 C CA . HIS A 1 90 ? -4.359 -6.604 -10.216 1.00 90.06 90 HIS A CA 1
ATOM 678 C C . HIS A 1 90 ? -3.251 -5.936 -11.039 1.00 90.06 90 HIS A C 1
ATOM 680 O O . HIS A 1 90 ? -2.830 -4.819 -10.724 1.00 90.06 90 HIS A O 1
ATOM 686 N N . PRO A 1 91 ? -2.789 -6.574 -12.130 1.00 90.12 91 PRO A N 1
ATOM 687 C CA . PRO A 1 91 ? -1.735 -6.001 -12.951 1.00 90.12 91 PRO A CA 1
ATOM 688 C C . PRO A 1 91 ? -2.101 -4.606 -13.468 1.00 90.12 91 PRO A C 1
ATOM 690 O O . PRO A 1 91 ? -3.221 -4.360 -13.936 1.00 90.12 91 PRO A O 1
ATOM 693 N N . ALA A 1 92 ? -1.142 -3.689 -13.385 1.00 86.31 92 ALA A N 1
ATOM 694 C CA . ALA A 1 92 ? -1.194 -2.403 -14.049 1.00 86.31 92 ALA A CA 1
ATOM 695 C C . ALA A 1 92 ? -1.213 -2.599 -15.577 1.00 86.31 92 ALA A C 1
ATOM 697 O O . ALA A 1 92 ? -0.671 -3.586 -16.085 1.00 86.31 92 ALA A O 1
ATOM 698 N N . PRO A 1 93 ? -1.823 -1.672 -16.333 1.00 81.44 93 PRO A N 1
ATOM 699 C CA . PRO A 1 93 ? -1.738 -1.687 -17.786 1.00 81.44 93 PRO A CA 1
ATOM 700 C C . PRO A 1 93 ? -0.276 -1.632 -18.244 1.00 81.44 93 PRO A C 1
ATOM 702 O O . PRO A 1 93 ? 0.463 -0.728 -17.848 1.00 81.44 93 PRO A O 1
ATOM 705 N N . VAL A 1 94 ? 0.116 -2.599 -19.077 1.00 76.31 94 VAL A N 1
ATOM 706 C CA . VAL A 1 94 ? 1.457 -2.678 -19.677 1.00 76.31 94 VAL A CA 1
ATOM 707 C C . VAL A 1 94 ? 1.624 -1.805 -20.898 1.00 76.31 94 VAL A C 1
ATOM 709 O O . VAL A 1 94 ? 0.646 -1.373 -21.555 1.00 76.31 94 VAL A O 1
#

Secondary structure (DSSP, 8-state):
-------------TTS---------TT------EETTEE---EEEEEEEB-HHHHHTTTPPPS-GGGBTT-HHHHHHHHHHHT-SEEEEEEPP-